Protein AF-A0A3D1KD13-F1 (afdb_monomer_lite)

Radius of gyration: 16.44 Å; chains: 1; bounding box: 52×22×40 Å

pLDDT: mean 95.32, std 5.28, range [65.75, 98.38]

Sequence (94 aa):
MNTFWLILGFTAQALFSARFIVQWIASEKAKESIIPSLFWYLSITGGGLLLIYAIHIKDPVFIIGQAFGFLIYGRNIYFVIKKKRMKIVEQAAP

Structure (mmCIF, N/CA/C/O backbone):
data_AF-A0A3D1KD13-F1
#
_entry.id   AF-A0A3D1KD13-F1
#
loop_
_atom_site.group_PDB
_atom_site.id
_atom_site.type_symbol
_atom_site.label_atom_id
_atom_site.label_alt_id
_atom_site.label_comp_id
_atom_site.label_asym_id
_atom_site.label_entity_id
_atom_site.label_seq_id
_atom_site.pdbx_PDB_ins_code
_atom_site.Cartn_x
_atom_site.Cartn_y
_atom_site.Cartn_z
_atom_site.occupancy
_atom_site.B_iso_or_equiv
_atom_site.auth_seq_id
_atom_site.auth_comp_id
_atom_site.auth_asym_id
_atom_site.auth_atom_id
_atom_site.pdbx_PDB_model_num
ATOM 1 N N . MET A 1 1 ? 16.133 5.285 -19.213 1.00 73.81 1 MET A N 1
ATOM 2 C CA . MET A 1 1 ? 15.007 5.667 -18.336 1.00 73.81 1 MET A CA 1
ATOM 3 C C . MET A 1 1 ? 14.784 7.164 -18.492 1.00 73.81 1 MET A C 1
ATOM 5 O O . MET A 1 1 ? 15.750 7.898 -18.345 1.00 73.81 1 MET A O 1
ATOM 9 N N . ASN A 1 2 ? 13.584 7.620 -18.857 1.00 90.94 2 ASN A N 1
ATOM 10 C CA . ASN A 1 2 ? 13.273 9.060 -18.889 1.00 90.94 2 ASN A CA 1
ATOM 11 C C . ASN A 1 2 ? 12.977 9.541 -17.454 1.00 90.94 2 ASN A C 1
ATOM 13 O O . ASN A 1 2 ? 12.393 8.784 -16.677 1.00 90.94 2 ASN A O 1
ATOM 17 N N . THR A 1 3 ? 13.336 10.782 -17.114 1.00 94.44 3 THR A N 1
ATOM 18 C CA . THR A 1 3 ? 13.045 11.450 -15.833 1.00 94.44 3 THR A CA 1
ATOM 19 C C . THR A 1 3 ? 11.589 11.278 -15.406 1.00 94.44 3 THR A C 1
ATOM 21 O O . THR A 1 3 ? 11.316 11.026 -14.237 1.00 94.44 3 THR A O 1
ATOM 24 N N . PHE A 1 4 ? 10.655 11.312 -16.360 1.00 95.81 4 PHE A N 1
ATOM 25 C CA . PHE A 1 4 ? 9.238 11.049 -16.105 1.00 95.81 4 PHE A CA 1
ATOM 26 C C . PHE A 1 4 ? 8.984 9.699 -15.407 1.00 95.81 4 PHE A C 1
ATOM 28 O O . PHE A 1 4 ? 8.282 9.644 -14.400 1.00 95.81 4 PHE A O 1
ATOM 35 N N . TRP A 1 5 ? 9.584 8.612 -15.902 1.00 95.44 5 TRP A N 1
ATOM 36 C CA . TRP A 1 5 ? 9.393 7.269 -15.344 1.00 95.44 5 TRP A CA 1
ATOM 37 C C . TRP A 1 5 ? 10.051 7.107 -13.978 1.00 95.44 5 TRP A C 1
ATOM 39 O O . TRP A 1 5 ? 9.521 6.397 -13.128 1.00 95.44 5 TRP A O 1
ATOM 49 N N . LEU A 1 6 ? 11.170 7.798 -13.751 1.00 96.00 6 LEU A N 1
ATOM 50 C CA . LEU A 1 6 ? 11.825 7.841 -12.447 1.00 96.00 6 LEU A CA 1
ATOM 51 C C . LEU A 1 6 ? 10.927 8.528 -11.406 1.00 96.00 6 LEU A C 1
ATOM 53 O O . LEU A 1 6 ? 10.709 7.983 -10.326 1.00 96.00 6 LEU A O 1
ATOM 57 N N . ILE A 1 7 ? 10.365 9.692 -11.753 1.00 97.38 7 ILE A N 1
ATOM 58 C CA . ILE A 1 7 ? 9.423 10.422 -10.894 1.00 97.38 7 ILE A CA 1
ATOM 59 C C . ILE A 1 7 ? 8.201 9.550 -10.604 1.00 97.38 7 ILE A C 1
ATOM 61 O O . ILE A 1 7 ? 7.849 9.384 -9.441 1.00 97.38 7 ILE A O 1
ATOM 65 N N . LEU A 1 8 ? 7.607 8.928 -11.630 1.00 97.12 8 LEU A N 1
ATOM 66 C CA . LEU A 1 8 ? 6.471 8.022 -11.458 1.00 97.12 8 LEU A CA 1
ATOM 67 C C . LEU A 1 8 ? 6.808 6.875 -10.501 1.00 97.12 8 LEU A C 1
ATOM 69 O O . LEU A 1 8 ? 6.033 6.617 -9.583 1.00 97.12 8 LEU A O 1
ATOM 73 N N . GLY A 1 9 ? 7.961 6.222 -10.672 1.00 96.88 9 GLY A N 1
ATOM 74 C CA . GLY A 1 9 ? 8.415 5.141 -9.797 1.00 96.88 9 GLY A CA 1
ATOM 75 C C . GLY A 1 9 ? 8.559 5.584 -8.339 1.00 96.88 9 GLY A C 1
ATOM 76 O O . GLY A 1 9 ? 8.024 4.931 -7.444 1.00 96.88 9 GLY A O 1
ATOM 77 N N . PHE A 1 10 ? 9.199 6.730 -8.086 1.00 98.00 10 PHE A N 1
ATOM 78 C CA . PHE A 1 10 ? 9.336 7.273 -6.729 1.00 98.00 10 PHE A CA 1
ATOM 79 C C . PHE A 1 10 ? 7.999 7.712 -6.127 1.00 98.00 10 PHE A C 1
ATOM 81 O O . PHE A 1 10 ? 7.745 7.436 -4.956 1.00 98.00 10 PHE A O 1
ATOM 88 N N . THR A 1 11 ? 7.117 8.344 -6.903 1.00 98.12 11 THR A N 1
ATOM 89 C CA . THR A 1 11 ? 5.769 8.709 -6.446 1.00 98.12 11 THR A CA 1
ATOM 90 C C . THR A 1 11 ? 4.948 7.466 -6.110 1.00 98.12 11 THR A C 1
ATOM 92 O O . THR A 1 11 ? 4.317 7.411 -5.054 1.00 98.12 11 THR A O 1
ATOM 95 N N . ALA A 1 12 ? 4.992 6.442 -6.963 1.00 97.69 12 ALA A N 1
ATOM 96 C CA . ALA A 1 12 ? 4.322 5.168 -6.742 1.00 97.69 12 ALA A CA 1
ATOM 97 C C . ALA A 1 12 ? 4.836 4.483 -5.468 1.00 97.69 12 ALA A C 1
ATOM 99 O O . ALA A 1 12 ? 4.044 4.071 -4.619 1.00 97.69 12 ALA A O 1
ATOM 100 N N . GLN A 1 13 ? 6.159 4.444 -5.290 1.00 98.12 13 GLN A N 1
ATOM 101 C CA . GLN A 1 13 ? 6.803 3.885 -4.106 1.00 98.12 13 GLN A CA 1
ATOM 102 C C . GLN A 1 13 ? 6.453 4.666 -2.835 1.00 98.12 13 GLN A C 1
ATOM 104 O O . GLN A 1 13 ? 6.177 4.052 -1.803 1.00 98.12 13 GL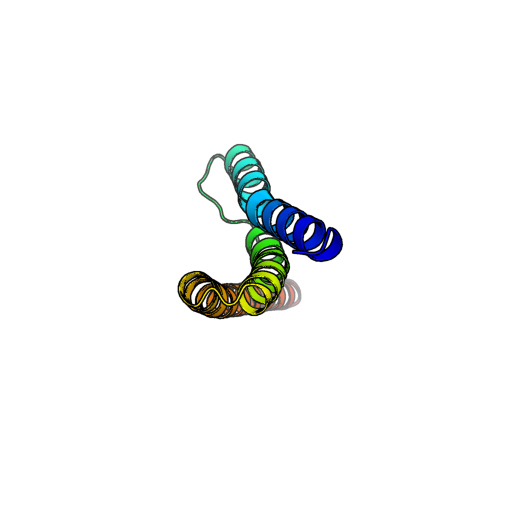N A O 1
ATOM 109 N N . ALA A 1 14 ? 6.423 6.000 -2.892 1.00 98.31 14 ALA A N 1
ATOM 110 C CA . ALA A 1 14 ? 6.059 6.845 -1.759 1.00 98.31 14 ALA A CA 1
ATOM 111 C C . ALA A 1 14 ? 4.603 6.607 -1.334 1.00 98.31 14 ALA A C 1
ATOM 113 O O . ALA A 1 14 ? 4.343 6.359 -0.156 1.00 98.31 14 ALA A O 1
ATOM 114 N N . LEU A 1 15 ? 3.666 6.585 -2.289 1.00 97.81 15 LEU A N 1
ATOM 115 C CA . LEU A 1 15 ? 2.258 6.259 -2.032 1.00 97.81 15 LEU A CA 1
ATOM 116 C C . LEU A 1 15 ? 2.098 4.848 -1.455 1.00 97.81 15 LEU A C 1
ATOM 118 O O . LEU A 1 15 ? 1.398 4.655 -0.460 1.00 97.81 15 LEU A O 1
ATOM 122 N N . PHE A 1 16 ? 2.783 3.865 -2.042 1.00 97.94 16 PHE A N 1
ATOM 123 C CA . PHE A 1 16 ? 2.730 2.484 -1.575 1.00 97.94 16 PHE A CA 1
ATOM 124 C C . PHE A 1 16 ? 3.369 2.302 -0.196 1.00 97.94 16 PHE A C 1
ATOM 126 O O . PHE A 1 16 ? 2.922 1.451 0.562 1.00 97.94 16 PHE A O 1
ATOM 133 N N . SER A 1 17 ? 4.379 3.095 0.163 1.00 97.88 17 SER A N 1
ATOM 134 C CA . SER A 1 17 ? 5.030 3.030 1.480 1.00 97.88 17 SER A CA 1
ATOM 135 C C . SER A 1 17 ? 4.244 3.789 2.550 1.00 97.88 17 SER A C 1
ATOM 137 O O . SER A 1 17 ? 4.181 3.346 3.697 1.00 97.88 17 SER A O 1
ATOM 139 N N . ALA A 1 18 ? 3.555 4.874 2.176 1.00 98.06 18 ALA A N 1
ATOM 140 C CA . ALA A 1 18 ? 2.710 5.656 3.077 1.00 98.06 18 ALA A CA 1
ATOM 141 C C . ALA A 1 18 ? 1.630 4.808 3.773 1.00 98.06 18 ALA A C 1
ATOM 143 O O . ALA A 1 18 ? 1.213 5.138 4.884 1.00 98.06 18 ALA A O 1
ATOM 144 N N . ARG A 1 19 ? 1.216 3.677 3.180 1.00 97.00 19 ARG A N 1
ATOM 145 C CA . ARG A 1 19 ? 0.274 2.736 3.811 1.00 97.00 19 ARG A CA 1
ATOM 146 C C . ARG A 1 19 ? 0.764 2.238 5.172 1.00 97.00 19 ARG A C 1
ATOM 148 O O . ARG A 1 19 ? -0.045 2.115 6.085 1.00 97.00 19 ARG A O 1
ATOM 155 N N . PHE A 1 20 ? 2.067 1.997 5.328 1.00 97.88 20 PHE A N 1
ATOM 156 C CA . PHE A 1 20 ? 2.638 1.541 6.594 1.00 97.88 20 PHE A CA 1
ATOM 157 C C . PHE A 1 20 ? 2.652 2.656 7.632 1.00 97.88 20 PHE A C 1
ATOM 159 O O . PHE A 1 20 ? 2.312 2.408 8.780 1.00 97.88 20 PHE A O 1
ATOM 166 N N . ILE A 1 21 ? 2.933 3.895 7.221 1.00 98.00 21 ILE A N 1
ATOM 167 C CA . ILE A 1 21 ? 2.841 5.066 8.104 1.00 98.00 21 ILE A CA 1
ATOM 168 C C . ILE A 1 21 ? 1.402 5.227 8.609 1.00 98.00 21 ILE A C 1
ATOM 170 O O . ILE A 1 21 ? 1.167 5.371 9.805 1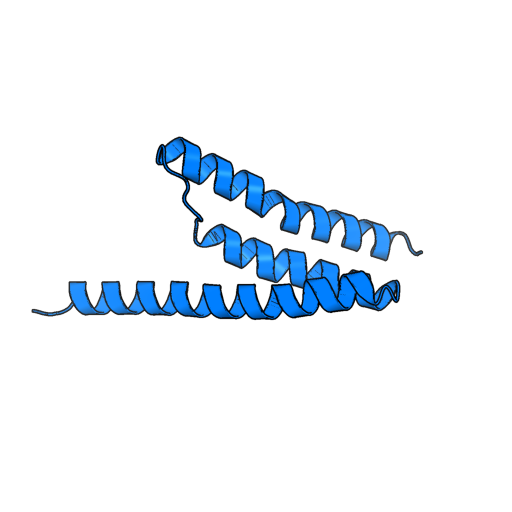.00 98.00 21 ILE A O 1
ATOM 174 N N . VAL A 1 22 ? 0.421 5.140 7.708 1.00 97.69 22 VAL A N 1
ATOM 175 C CA . VAL A 1 22 ? -1.003 5.221 8.063 1.00 97.69 22 VAL A CA 1
ATOM 176 C C . VAL A 1 22 ? -1.416 4.090 9.005 1.00 97.69 22 VAL A C 1
ATOM 178 O O . VAL A 1 22 ? -2.126 4.339 9.980 1.00 97.69 22 VAL A O 1
ATOM 181 N N . GLN A 1 23 ? -0.984 2.857 8.736 1.00 98.12 23 GLN A N 1
ATOM 182 C CA . GLN A 1 23 ? -1.275 1.714 9.601 1.00 98.12 23 GLN A CA 1
ATOM 183 C C . GLN A 1 23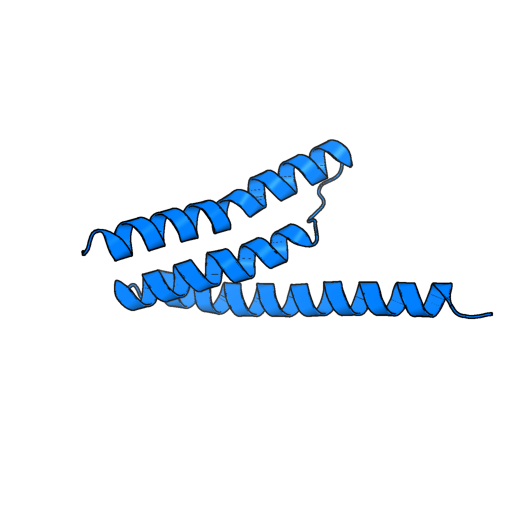 ? -0.628 1.861 10.975 1.00 98.12 23 GLN A C 1
ATOM 185 O O . GLN A 1 23 ? -1.298 1.607 11.975 1.00 98.12 23 GLN A O 1
ATOM 190 N N . TRP A 1 24 ? 0.624 2.309 11.026 1.00 98.19 24 TRP A N 1
ATOM 191 C CA . TRP A 1 24 ? 1.344 2.531 12.269 1.00 98.19 24 TRP A CA 1
ATOM 192 C C . TRP A 1 24 ? 0.639 3.580 13.126 1.00 98.19 24 TRP A C 1
ATOM 194 O O . TRP A 1 24 ? 0.237 3.273 14.243 1.00 98.19 24 TRP A O 1
ATOM 204 N N . ILE A 1 25 ? 0.348 4.763 12.572 1.00 98.00 25 ILE A N 1
ATOM 205 C CA . ILE A 1 25 ? -0.377 5.825 13.289 1.00 98.00 25 ILE A CA 1
ATOM 206 C C . ILE A 1 25 ? -1.744 5.334 13.783 1.00 98.00 25 ILE A C 1
ATOM 208 O O . ILE A 1 25 ? -2.152 5.656 14.899 1.00 98.00 25 ILE A O 1
ATOM 212 N N . ALA A 1 26 ? -2.475 4.571 12.966 1.00 97.56 26 ALA A N 1
ATOM 213 C CA . ALA A 1 26 ? -3.767 4.020 13.368 1.00 97.56 26 ALA A CA 1
ATOM 214 C C . ALA A 1 26 ? -3.631 2.999 14.510 1.00 97.56 26 ALA A C 1
ATOM 216 O O . ALA A 1 26 ? -4.435 3.020 15.438 1.00 97.56 26 ALA A O 1
ATOM 217 N N . SER A 1 27 ? -2.607 2.147 14.456 1.00 97.56 27 SER A N 1
ATOM 218 C CA . SER A 1 27 ? -2.357 1.109 15.461 1.00 97.56 27 SER A CA 1
ATOM 219 C C . SER A 1 27 ? -1.897 1.692 16.791 1.00 97.56 27 SER A C 1
ATOM 221 O O . SER A 1 27 ? -2.417 1.300 17.828 1.00 97.56 27 SER A O 1
ATOM 223 N N . GLU A 1 28 ? -1.020 2.698 16.771 1.00 97.81 28 GLU A N 1
ATOM 224 C CA . GLU A 1 28 ? -0.596 3.428 17.976 1.00 97.81 28 GLU A CA 1
ATOM 225 C C . GLU A 1 28 ? -1.784 4.096 18.674 1.00 97.81 28 GLU A C 1
ATOM 227 O O . GLU A 1 28 ? -1.969 3.972 19.884 1.00 97.81 28 GLU A O 1
ATOM 232 N N . LYS A 1 29 ? -2.654 4.757 17.899 1.00 96.94 29 LYS A N 1
ATOM 233 C CA . LYS A 1 29 ? -3.864 5.395 18.437 1.00 96.94 29 LYS A CA 1
ATOM 234 C C . LYS A 1 29 ? -4.844 4.388 19.039 1.00 96.94 29 LYS A C 1
ATOM 236 O O . LYS A 1 29 ? -5.532 4.727 19.997 1.00 96.94 29 LYS A O 1
ATOM 241 N N . ALA A 1 30 ? -4.920 3.184 18.475 1.00 96.81 30 ALA A N 1
ATOM 242 C CA . ALA A 1 30 ? -5.795 2.116 18.951 1.00 96.81 30 ALA A CA 1
ATOM 243 C C . ALA A 1 30 ? -5.162 1.248 20.052 1.00 96.81 30 ALA A C 1
ATOM 245 O O . ALA A 1 30 ? -5.888 0.514 20.712 1.00 96.81 30 ALA A O 1
ATOM 246 N N . LYS A 1 31 ? -3.837 1.325 20.254 1.00 96.69 31 LYS A N 1
ATOM 247 C CA . LYS A 1 31 ? -3.042 0.398 21.084 1.00 96.69 31 LYS A CA 1
ATOM 248 C C . LYS A 1 31 ? -3.220 -1.077 20.696 1.00 96.69 31 LYS A C 1
ATOM 250 O O . LYS A 1 31 ? -3.068 -1.970 21.523 1.00 96.69 31 LYS A O 1
ATOM 255 N N . GLU A 1 32 ? -3.519 -1.328 19.425 1.00 96.19 32 GLU A N 1
ATOM 256 C CA . GLU A 1 32 ? -3.798 -2.651 18.867 1.00 96.19 32 GLU A CA 1
ATOM 257 C C . GLU A 1 32 ? -3.244 -2.747 17.441 1.00 96.19 32 GLU A C 1
ATOM 259 O O . GLU A 1 32 ? -3.160 -1.745 16.728 1.00 96.19 32 GLU A O 1
ATOM 264 N N . SER A 1 33 ? -2.896 -3.956 16.987 1.00 94.81 33 SER A N 1
ATOM 265 C CA . SER A 1 33 ? -2.461 -4.186 15.603 1.00 94.81 33 SER A CA 1
ATOM 266 C C . SER A 1 33 ? -3.665 -4.152 14.659 1.00 94.81 33 SER A C 1
ATOM 268 O O . SER A 1 33 ? -4.312 -5.170 14.406 1.00 94.81 33 SER A O 1
ATOM 270 N N . ILE A 1 34 ? -3.994 -2.958 14.156 1.00 96.12 34 ILE A N 1
ATOM 271 C CA . ILE A 1 34 ? -5.149 -2.742 13.280 1.00 96.12 34 ILE A CA 1
ATOM 272 C C . ILE A 1 34 ? -4.727 -2.310 11.879 1.00 96.12 34 ILE A C 1
ATOM 274 O O . ILE A 1 34 ? -3.799 -1.528 11.690 1.00 96.12 34 ILE A O 1
ATOM 278 N N . ILE A 1 35 ? -5.463 -2.775 10.868 1.00 96.75 35 ILE A N 1
ATOM 279 C CA . ILE A 1 35 ? -5.280 -2.343 9.479 1.00 96.75 35 ILE A CA 1
ATOM 280 C C . ILE A 1 35 ? -6.417 -1.377 9.120 1.00 96.75 35 ILE A C 1
ATOM 282 O O . ILE A 1 35 ? -7.557 -1.819 8.932 1.00 96.75 35 ILE A O 1
ATOM 286 N N . PRO A 1 36 ? -6.152 -0.062 9.012 1.00 96.19 36 PRO A N 1
ATOM 287 C CA . PRO A 1 36 ? -7.184 0.904 8.659 1.00 96.19 36 PRO A CA 1
ATOM 288 C C . PRO A 1 36 ? -7.642 0.704 7.211 1.00 96.19 36 PRO A C 1
ATOM 290 O O . PRO A 1 36 ? -6.875 0.284 6.349 1.00 96.19 36 PRO A O 1
ATOM 293 N N . SER A 1 37 ? -8.883 1.078 6.897 1.00 95.69 37 SER A N 1
ATOM 294 C CA . SER A 1 37 ? -9.416 1.003 5.526 1.00 95.69 37 SER A CA 1
ATOM 295 C C . SER A 1 37 ? -8.552 1.764 4.510 1.00 95.69 37 SER A C 1
ATOM 297 O O . SER A 1 37 ? -8.358 1.287 3.393 1.00 95.69 37 SER A O 1
ATOM 299 N N . LEU A 1 38 ? -7.973 2.898 4.926 1.00 96.12 38 LEU A N 1
ATOM 300 C CA . LEU A 1 38 ? -7.051 3.714 4.129 1.00 96.12 38 LEU A CA 1
ATOM 301 C C . LEU A 1 38 ? -5.799 2.950 3.665 1.00 96.12 38 LEU A C 1
ATOM 303 O O . LEU A 1 38 ? -5.282 3.241 2.590 1.00 96.12 38 LEU A O 1
ATOM 307 N N . PHE A 1 39 ? -5.365 1.926 4.406 1.00 97.75 39 PHE A N 1
ATOM 308 C CA . PHE A 1 39 ? -4.265 1.051 3.999 1.00 97.75 39 PHE A CA 1
ATOM 309 C C . PHE A 1 39 ? -4.540 0.385 2.649 1.00 97.75 39 PHE A C 1
ATOM 311 O O . PHE A 1 39 ? -3.671 0.354 1.777 1.00 97.75 39 PHE A O 1
ATOM 318 N N . TRP A 1 40 ? -5.759 -0.122 2.452 1.00 97.75 40 TRP A N 1
ATOM 319 C CA . TRP A 1 40 ? -6.134 -0.822 1.226 1.00 97.75 40 TRP A CA 1
ATOM 320 C C . TRP A 1 40 ? -6.255 0.137 0.042 1.00 97.75 40 TRP A C 1
ATOM 322 O O . TRP A 1 40 ? -5.805 -0.194 -1.052 1.00 97.75 40 TRP A O 1
ATOM 332 N N . TYR A 1 41 ? -6.772 1.348 0.272 1.00 97.06 41 TYR A N 1
ATOM 333 C CA . TYR A 1 41 ? -6.840 2.384 -0.761 1.00 97.06 41 TYR A CA 1
ATOM 334 C C . TYR A 1 41 ? -5.450 2.869 -1.198 1.00 97.06 41 TYR A C 1
ATOM 336 O O . TYR A 1 41 ? -5.218 3.028 -2.390 1.00 97.06 41 TYR A O 1
ATOM 344 N N . LEU A 1 42 ? -4.499 3.044 -0.274 1.00 97.69 42 LEU A N 1
ATOM 345 C CA . LEU A 1 42 ? -3.106 3.354 -0.630 1.00 97.69 42 LEU A CA 1
ATOM 346 C C . LEU A 1 42 ? -2.414 2.185 -1.344 1.00 97.69 42 LEU A C 1
ATOM 348 O O . LEU A 1 42 ? -1.601 2.394 -2.240 1.00 97.69 42 LEU A O 1
ATOM 352 N N . SER A 1 43 ? -2.757 0.948 -0.974 1.00 97.81 43 SER A N 1
ATOM 353 C CA . SER A 1 43 ? -2.193 -0.253 -1.598 1.00 97.81 43 SER A CA 1
ATOM 354 C C . SER A 1 43 ? -2.644 -0.405 -3.050 1.00 97.81 43 SER A C 1
ATOM 356 O O . SER A 1 43 ? -1.808 -0.674 -3.907 1.00 97.81 43 SER A O 1
ATOM 358 N N . ILE A 1 44 ? -3.933 -0.200 -3.353 1.00 97.62 44 ILE A N 1
ATOM 359 C CA . ILE A 1 44 ? -4.434 -0.305 -4.733 1.00 97.62 44 ILE A CA 1
ATOM 360 C C . ILE A 1 44 ? -3.883 0.824 -5.614 1.00 97.62 44 ILE A C 1
ATOM 362 O O . ILE A 1 44 ? -3.488 0.570 -6.748 1.00 97.62 44 ILE A O 1
ATOM 366 N N . THR A 1 45 ? -3.789 2.056 -5.101 1.00 97.81 45 THR A N 1
ATOM 367 C CA . THR A 1 45 ? -3.297 3.197 -5.889 1.00 97.81 45 THR A CA 1
ATOM 368 C C . THR A 1 45 ? -1.785 3.132 -6.092 1.00 97.81 45 THR A C 1
ATOM 370 O O . THR A 1 45 ? -1.323 3.143 -7.231 1.00 97.81 45 THR A O 1
ATOM 373 N N . GLY A 1 46 ? -1.008 2.990 -5.015 1.00 97.75 46 GLY A N 1
ATOM 374 C CA . GLY A 1 46 ? 0.448 2.866 -5.088 1.00 97.75 46 GLY A CA 1
ATOM 375 C C . GLY A 1 46 ? 0.891 1.590 -5.807 1.00 97.75 46 GLY A C 1
ATOM 376 O O . GLY A 1 46 ? 1.760 1.644 -6.671 1.00 97.75 46 GLY A O 1
ATOM 377 N N . GLY A 1 47 ? 0.250 0.454 -5.515 1.00 97.56 47 GLY A N 1
ATOM 378 C CA . GLY A 1 47 ? 0.529 -0.829 -6.166 1.00 97.56 47 GLY A CA 1
ATOM 379 C C . GLY A 1 47 ? 0.167 -0.829 -7.652 1.00 97.56 47 GLY A C 1
ATOM 380 O O . GLY A 1 47 ? 0.924 -1.361 -8.455 1.00 97.56 47 GLY A O 1
ATOM 381 N N . GLY A 1 48 ? -0.929 -0.169 -8.043 1.00 98.06 48 GLY A N 1
ATOM 382 C CA . GLY A 1 48 ? -1.292 0.019 -9.450 1.00 98.06 48 GLY A CA 1
ATOM 383 C C . GLY A 1 48 ? -0.264 0.843 -10.223 1.00 98.06 48 GLY A C 1
ATOM 384 O O . GLY A 1 48 ? 0.146 0.454 -11.314 1.00 98.06 48 GLY A O 1
ATOM 385 N N . LEU A 1 49 ? 0.215 1.945 -9.639 1.00 98.00 49 LEU A N 1
ATOM 386 C CA . LEU A 1 49 ? 1.280 2.750 -10.244 1.00 98.00 49 LEU A CA 1
ATOM 387 C C . LEU A 1 49 ? 2.608 1.983 -10.316 1.00 98.00 49 LEU A C 1
ATOM 389 O O . LEU A 1 49 ? 3.292 2.046 -11.337 1.0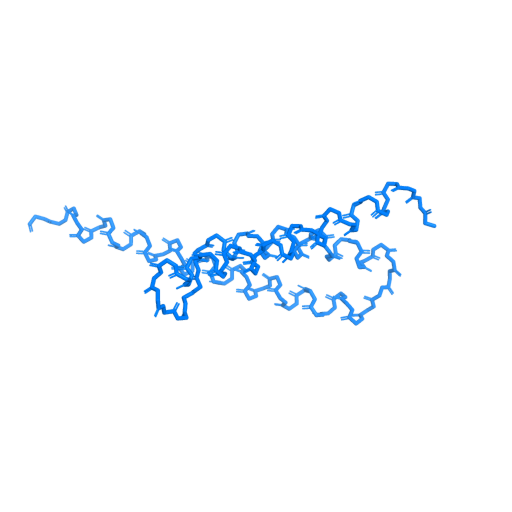0 98.00 49 LEU A O 1
ATOM 393 N N . LEU A 1 50 ? 2.955 1.220 -9.273 1.00 98.19 50 LEU A N 1
ATOM 394 C CA . LEU A 1 50 ? 4.138 0.358 -9.277 1.00 98.19 50 LEU A CA 1
ATOM 395 C C . LEU A 1 50 ? 4.022 -0.761 -10.310 1.00 98.19 50 LEU A C 1
ATOM 397 O O . LEU A 1 50 ? 5.020 -1.086 -10.937 1.00 98.19 50 LEU A O 1
ATOM 401 N N . LEU A 1 51 ? 2.829 -1.313 -10.536 1.00 98.00 51 LEU A N 1
ATOM 402 C CA . LEU A 1 51 ? 2.587 -2.299 -11.587 1.00 98.00 51 LEU A CA 1
ATOM 403 C C . LEU A 1 51 ? 2.788 -1.687 -12.981 1.00 98.00 51 LEU A C 1
ATOM 405 O O . LEU A 1 51 ? 3.463 -2.287 -13.812 1.00 98.00 51 LEU A O 1
ATOM 409 N N . ILE A 1 52 ? 2.279 -0.473 -13.226 1.00 97.88 52 ILE A N 1
ATOM 410 C CA . ILE A 1 52 ? 2.522 0.265 -14.480 1.00 97.88 52 ILE A CA 1
ATOM 411 C C . ILE A 1 52 ? 4.027 0.498 -14.681 1.00 97.88 52 ILE A C 1
ATOM 413 O O . ILE A 1 52 ? 4.556 0.253 -15.767 1.00 97.88 52 ILE A O 1
ATOM 417 N N . TYR A 1 53 ? 4.731 0.920 -13.627 1.00 97.56 53 TYR A N 1
ATOM 418 C CA . TYR A 1 53 ? 6.184 1.083 -13.644 1.00 97.56 53 TYR A CA 1
ATOM 419 C C . TYR A 1 53 ? 6.913 -0.244 -13.923 1.00 97.56 53 TYR A C 1
ATOM 421 O O . TYR A 1 53 ? 7.798 -0.289 -14.775 1.00 97.56 53 TYR A O 1
ATOM 429 N N . ALA A 1 54 ? 6.507 -1.337 -13.270 1.00 97.25 54 ALA A N 1
ATOM 430 C CA . ALA A 1 54 ? 7.073 -2.678 -13.434 1.00 97.25 54 ALA A CA 1
ATOM 431 C C . ALA A 1 54 ? 6.957 -3.181 -14.879 1.00 97.25 54 ALA A C 1
ATOM 433 O O . ALA A 1 54 ? 7.921 -3.701 -15.443 1.00 97.25 54 ALA A O 1
ATOM 434 N N . ILE A 1 55 ? 5.787 -2.974 -15.495 1.00 97.56 55 ILE A N 1
ATOM 435 C CA . ILE A 1 55 ? 5.531 -3.297 -16.903 1.00 97.56 55 ILE A CA 1
ATOM 436 C C . ILE A 1 55 ? 6.443 -2.471 -17.813 1.00 97.56 55 ILE A C 1
ATOM 438 O O . ILE A 1 55 ? 7.026 -3.019 -18.748 1.00 97.56 55 ILE A O 1
ATOM 442 N N . HIS A 1 56 ? 6.619 -1.176 -17.525 1.00 96.44 56 HIS A N 1
ATOM 443 C CA . HIS A 1 56 ? 7.500 -0.308 -18.308 1.00 96.44 56 HIS A CA 1
ATOM 444 C C . HIS A 1 56 ? 8.958 -0.790 -18.295 1.00 96.44 56 HIS A C 1
ATOM 446 O O . HIS A 1 56 ? 9.594 -0.851 -19.349 1.00 96.44 56 HIS A O 1
ATOM 452 N N . ILE A 1 57 ? 9.475 -1.171 -17.123 1.00 96.19 57 ILE A N 1
ATOM 453 C CA . ILE A 1 57 ? 10.854 -1.662 -16.979 1.00 96.19 57 ILE A CA 1
ATOM 454 C C . ILE A 1 57 ? 11.012 -3.151 -17.322 1.00 96.19 57 ILE A C 1
ATOM 456 O O . ILE A 1 57 ? 12.131 -3.657 -17.313 1.00 96.19 57 ILE A O 1
ATOM 460 N N . LYS A 1 58 ? 9.909 -3.832 -17.664 1.00 97.38 58 LYS A N 1
ATOM 461 C CA . LYS A 1 58 ? 9.843 -5.257 -18.017 1.00 97.38 58 LYS A CA 1
ATOM 462 C C . LYS A 1 58 ? 10.396 -6.179 -16.924 1.00 97.38 58 LYS A C 1
ATOM 464 O O . LYS A 1 58 ? 11.085 -7.145 -17.235 1.00 97.38 58 LYS A O 1
ATOM 469 N N . ASP A 1 59 ? 10.082 -5.894 -15.660 1.00 97.50 59 ASP A N 1
ATOM 470 C CA . ASP A 1 59 ? 10.461 -6.744 -14.523 1.00 97.50 59 ASP A CA 1
ATOM 471 C C . ASP A 1 59 ? 9.355 -7.781 -14.232 1.00 97.50 59 ASP A C 1
ATOM 473 O O . ASP A 1 59 ? 8.356 -7.447 -13.587 1.00 97.50 59 ASP A O 1
ATOM 477 N N . PRO A 1 60 ? 9.488 -9.043 -14.685 1.00 96.44 60 PRO A N 1
ATOM 478 C CA . PRO A 1 60 ? 8.437 -10.045 -14.522 1.00 96.44 60 PRO A CA 1
ATOM 479 C C . PRO A 1 60 ? 8.181 -10.419 -13.058 1.00 96.44 60 PRO A C 1
ATOM 481 O O . PRO A 1 60 ? 7.043 -10.723 -12.701 1.00 96.44 60 PRO A O 1
ATOM 484 N N . VAL A 1 61 ? 9.205 -10.378 -12.198 1.00 98.19 61 VAL A N 1
ATOM 485 C CA . VAL A 1 61 ? 9.072 -10.744 -10.781 1.00 98.19 61 VAL A CA 1
ATOM 486 C C . VAL A 1 61 ? 8.214 -9.702 -10.078 1.00 98.19 61 VAL A C 1
ATOM 488 O O . VAL A 1 61 ? 7.260 -10.039 -9.370 1.00 98.19 61 VAL A O 1
ATOM 491 N N . PHE A 1 62 ? 8.504 -8.426 -10.330 1.00 97.06 62 PHE A N 1
ATOM 492 C CA . PHE A 1 62 ? 7.748 -7.339 -9.732 1.00 97.06 62 PHE A CA 1
ATOM 493 C C . PHE A 1 62 ? 6.328 -7.235 -10.301 1.00 97.06 62 PHE A C 1
ATOM 495 O O . PHE A 1 62 ? 5.386 -7.004 -9.541 1.00 97.06 62 PHE A O 1
ATOM 502 N N . ILE A 1 63 ? 6.143 -7.496 -11.602 1.00 98.38 63 ILE A N 1
ATOM 503 C CA . ILE A 1 63 ? 4.819 -7.551 -12.240 1.00 98.38 63 ILE A CA 1
ATOM 504 C C . ILE A 1 63 ? 3.940 -8.618 -11.585 1.00 98.38 63 ILE A C 1
ATOM 506 O O . ILE A 1 63 ? 2.820 -8.309 -11.186 1.00 98.38 63 ILE A O 1
ATOM 510 N N . ILE A 1 64 ? 4.428 -9.856 -11.448 1.00 98.31 64 ILE A N 1
ATOM 511 C CA . ILE A 1 64 ? 3.639 -10.957 -10.871 1.00 98.31 64 ILE A CA 1
ATOM 512 C C . ILE A 1 64 ? 3.274 -10.647 -9.415 1.00 98.31 64 ILE A C 1
ATOM 514 O O . ILE A 1 64 ? 2.110 -10.780 -9.028 1.00 98.31 64 ILE A O 1
ATOM 518 N N . GLY A 1 65 ? 4.243 -10.176 -8.622 1.00 97.44 65 GLY A N 1
ATOM 519 C CA . GLY A 1 65 ? 4.013 -9.804 -7.226 1.00 97.44 65 GLY A CA 1
ATOM 520 C C . GLY A 1 65 ? 2.969 -8.694 -7.073 1.00 97.44 65 GLY A C 1
ATOM 521 O O . GLY A 1 65 ? 2.033 -8.828 -6.280 1.00 97.44 65 GLY A O 1
ATOM 522 N N . GLN A 1 66 ? 3.082 -7.622 -7.863 1.00 97.19 66 GLN A N 1
ATOM 523 C CA . GLN A 1 66 ? 2.146 -6.500 -7.794 1.00 97.19 66 GLN A CA 1
ATOM 524 C C . GLN A 1 66 ? 0.777 -6.826 -8.384 1.00 97.19 66 GLN A C 1
ATOM 526 O O . GLN A 1 66 ? -0.226 -6.395 -7.825 1.00 97.19 66 GLN A O 1
ATOM 531 N N . ALA A 1 67 ? 0.697 -7.618 -9.456 1.00 97.44 67 ALA A N 1
ATOM 532 C CA . ALA A 1 67 ? -0.576 -8.068 -10.013 1.00 97.44 67 ALA A CA 1
ATOM 533 C C . ALA A 1 67 ? -1.357 -8.911 -8.995 1.00 97.44 67 ALA A C 1
ATOM 535 O O . ALA A 1 67 ? -2.544 -8.667 -8.768 1.00 97.44 67 ALA A O 1
ATOM 536 N N . PHE A 1 68 ? -0.684 -9.845 -8.314 1.00 97.94 68 PHE A N 1
ATOM 537 C CA . PHE A 1 68 ? -1.299 -10.612 -7.234 1.00 97.94 68 PHE A CA 1
ATOM 538 C C . PHE A 1 68 ? -1.732 -9.705 -6.073 1.00 97.94 68 PHE A C 1
ATOM 540 O O . PHE A 1 68 ? -2.874 -9.784 -5.617 1.00 97.94 68 PHE A O 1
ATOM 547 N N . GLY A 1 69 ? -0.858 -8.790 -5.640 1.00 96.69 69 GLY A N 1
ATOM 548 C CA . GLY A 1 69 ? -1.182 -7.784 -4.627 1.00 96.69 69 GLY A CA 1
ATOM 549 C C . GLY A 1 69 ? -2.432 -6.978 -4.985 1.00 96.69 69 GLY A C 1
ATOM 550 O O . GLY A 1 69 ? -3.344 -6.865 -4.168 1.00 96.69 69 GLY A O 1
ATOM 551 N N . PHE A 1 70 ? -2.528 -6.502 -6.227 1.00 95.62 70 PHE A N 1
ATOM 552 C CA . PHE A 1 70 ? -3.645 -5.703 -6.731 1.00 95.62 70 PHE A CA 1
ATOM 553 C C . PHE A 1 70 ? -4.994 -6.423 -6.586 1.00 95.62 70 PHE A C 1
ATOM 555 O O . PHE A 1 70 ? -5.971 -5.820 -6.133 1.00 95.62 70 PHE A O 1
ATOM 562 N N . LEU A 1 71 ? -5.040 -7.730 -6.873 1.00 97.31 71 LEU A N 1
ATOM 563 C CA . LEU A 1 71 ? -6.234 -8.558 -6.664 1.00 97.31 71 LEU A CA 1
ATOM 564 C C . LEU A 1 71 ? -6.632 -8.623 -5.183 1.00 97.31 71 LEU A C 1
ATOM 566 O O . LEU A 1 71 ? -7.803 -8.431 -4.840 1.00 97.31 71 LEU A O 1
ATOM 570 N N . ILE A 1 72 ? -5.664 -8.844 -4.290 1.00 97.69 72 ILE A N 1
ATOM 571 C CA . ILE A 1 72 ? -5.907 -8.903 -2.841 1.00 97.69 72 ILE A CA 1
ATOM 572 C C . ILE A 1 72 ? -6.394 -7.552 -2.305 1.00 97.69 72 ILE A C 1
ATOM 574 O O . ILE A 1 72 ? -7.340 -7.503 -1.512 1.00 97.69 72 ILE A O 1
ATOM 578 N N . TYR A 1 73 ? -5.796 -6.446 -2.754 1.00 97.06 73 TYR A N 1
ATOM 579 C CA . TYR A 1 73 ? -6.192 -5.099 -2.340 1.00 97.06 73 TYR A CA 1
ATOM 580 C C . TYR A 1 73 ? -7.623 -4.792 -2.788 1.00 97.06 73 TYR A C 1
ATOM 582 O O . TYR A 1 73 ? -8.431 -4.347 -1.972 1.00 97.06 73 TYR A O 1
ATOM 590 N N . GLY A 1 74 ? -7.972 -5.111 -4.040 1.00 97.12 74 GLY A N 1
ATOM 591 C CA . GLY A 1 74 ? -9.327 -4.947 -4.568 1.00 97.12 74 GLY A CA 1
ATOM 592 C C . GLY A 1 74 ? -10.357 -5.765 -3.786 1.00 97.12 74 GLY A C 1
ATOM 593 O O . GLY A 1 74 ? -11.383 -5.235 -3.351 1.00 97.12 74 GLY A O 1
ATOM 594 N N . ARG A 1 75 ? -10.045 -7.036 -3.506 1.00 97.50 75 ARG A N 1
ATOM 595 C CA . ARG A 1 75 ? -10.878 -7.915 -2.672 1.00 97.50 75 ARG A CA 1
ATOM 596 C C . ARG A 1 75 ? -11.097 -7.333 -1.276 1.00 97.50 75 ARG A C 1
ATOM 598 O O . ARG A 1 75 ? -12.219 -7.353 -0.773 1.00 97.50 75 ARG A O 1
ATOM 605 N N . ASN A 1 76 ? -10.062 -6.794 -0.637 1.00 97.06 76 ASN A N 1
ATOM 606 C CA . ASN A 1 76 ? -10.200 -6.215 0.700 1.00 97.06 76 ASN A CA 1
ATOM 607 C C . ASN A 1 76 ? -10.985 -4.898 0.696 1.00 97.06 76 ASN A C 1
ATOM 609 O O . ASN A 1 76 ? -11.819 -4.702 1.579 1.00 97.06 76 ASN A O 1
ATOM 613 N N . ILE A 1 77 ? -10.818 -4.046 -0.321 1.00 96.88 77 ILE A N 1
ATOM 614 C CA . ILE A 1 77 ? -11.655 -2.849 -0.503 1.00 96.88 77 ILE A CA 1
ATOM 615 C C . ILE A 1 77 ? -13.131 -3.237 -0.646 1.00 96.88 77 ILE A C 1
ATOM 617 O O . ILE A 1 77 ? -13.985 -2.639 0.012 1.00 96.88 77 ILE A O 1
ATOM 621 N N . TYR A 1 78 ? -13.441 -4.275 -1.428 1.00 96.69 78 TYR A N 1
ATOM 622 C CA . TYR A 1 78 ? -14.809 -4.783 -1.551 1.00 96.69 78 TYR A CA 1
ATOM 623 C C . TYR A 1 78 ? -15.416 -5.136 -0.180 1.00 96.69 78 TYR A C 1
ATOM 625 O O . TYR A 1 78 ? -16.525 -4.698 0.137 1.00 96.69 78 TYR A O 1
ATOM 633 N N . PHE A 1 79 ? -14.679 -5.852 0.678 1.00 95.75 79 PHE A N 1
ATOM 634 C CA . PHE A 1 79 ? -15.155 -6.183 2.026 1.00 95.75 79 PHE A CA 1
ATOM 635 C C . PHE A 1 79 ? -15.306 -4.959 2.933 1.00 95.75 79 PHE A C 1
ATOM 637 O O . PHE A 1 79 ? -16.273 -4.887 3.695 1.00 95.75 79 PHE A O 1
ATOM 644 N N . VAL A 1 80 ? -14.406 -3.978 2.833 1.00 94.25 80 VAL A N 1
ATOM 645 C CA . VAL A 1 80 ? -14.507 -2.702 3.561 1.00 94.25 80 VAL A CA 1
ATOM 646 C C . VAL A 1 80 ? -15.802 -1.972 3.194 1.00 94.25 80 VAL A C 1
ATOM 648 O O . VAL A 1 80 ? -16.550 -1.555 4.082 1.00 94.25 80 VAL A O 1
ATOM 651 N N . ILE A 1 81 ? -16.103 -1.857 1.898 1.00 93.06 81 ILE A N 1
ATOM 652 C CA . ILE A 1 81 ? -17.318 -1.198 1.402 1.00 93.06 81 ILE A CA 1
ATOM 653 C C . ILE A 1 81 ? -18.561 -1.978 1.836 1.00 93.06 81 ILE A C 1
ATOM 655 O O . ILE A 1 81 ? -19.500 -1.388 2.374 1.00 93.06 81 ILE A O 1
ATOM 659 N N . LYS A 1 82 ? -18.561 -3.308 1.671 1.00 93.38 82 LYS A N 1
ATOM 660 C CA . LYS A 1 82 ? -19.676 -4.172 2.083 1.00 93.38 82 LYS A CA 1
ATOM 661 C C . LYS A 1 82 ? -19.975 -4.031 3.578 1.00 93.38 82 LYS A C 1
ATOM 663 O O . LYS A 1 82 ? -21.127 -3.822 3.946 1.00 93.38 82 LYS A O 1
ATOM 668 N N . LYS A 1 83 ? -18.949 -4.067 4.439 1.00 92.62 83 LYS A N 1
ATOM 669 C CA . LYS A 1 83 ? -19.096 -3.889 5.895 1.00 92.62 83 LYS A CA 1
ATOM 670 C C . LYS A 1 83 ? -19.680 -2.523 6.249 1.00 92.62 83 LYS A C 1
ATOM 672 O O . LYS A 1 83 ? -20.547 -2.444 7.114 1.00 92.62 83 LYS A O 1
ATOM 677 N N . LYS A 1 84 ? -19.246 -1.457 5.569 1.00 89.62 84 LYS A N 1
ATOM 678 C CA . LYS A 1 84 ? -19.787 -0.107 5.779 1.00 89.62 84 LYS A CA 1
ATOM 679 C C . LYS A 1 84 ? -21.272 -0.026 5.407 1.00 89.62 84 LYS A C 1
ATOM 681 O O . LYS A 1 84 ? -22.039 0.551 6.165 1.00 89.62 84 LYS A O 1
ATOM 686 N N . ARG A 1 85 ? -21.684 -0.647 4.294 1.00 89.81 85 ARG A N 1
ATOM 687 C CA . ARG A 1 85 ? -23.099 -0.706 3.875 1.00 89.81 85 ARG A CA 1
ATOM 688 C C . ARG A 1 85 ? -23.969 -1.463 4.878 1.00 89.81 85 ARG A C 1
ATOM 690 O O . ARG A 1 85 ? -25.032 -0.969 5.221 1.00 89.81 85 ARG A O 1
ATOM 697 N N . MET A 1 86 ? -23.507 -2.612 5.377 1.00 90.50 86 MET A N 1
ATOM 698 C CA . MET A 1 86 ? -24.270 -3.405 6.354 1.00 90.50 86 MET A CA 1
ATOM 699 C C . MET A 1 86 ? -24.504 -2.640 7.661 1.00 90.50 86 MET A C 1
ATOM 701 O O . MET A 1 86 ? -25.630 -2.605 8.137 1.00 90.50 86 MET A O 1
ATOM 705 N N . LYS A 1 87 ? -23.483 -1.941 8.179 1.00 89.19 87 LYS A N 1
ATOM 706 C CA . LYS A 1 87 ? -23.635 -1.098 9.377 1.00 89.19 87 LYS A 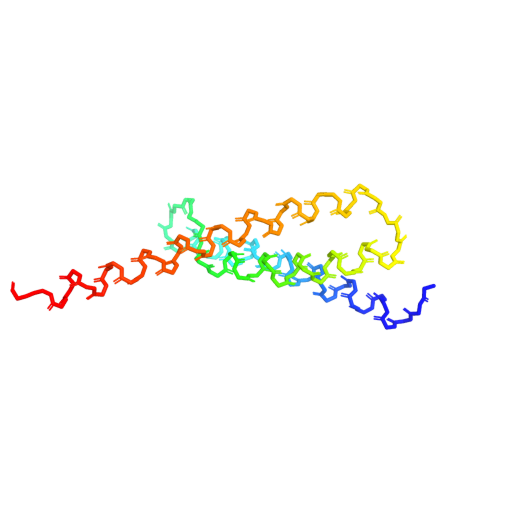CA 1
ATOM 707 C C . LYS A 1 87 ? -24.672 0.015 9.205 1.00 89.19 87 LYS A C 1
ATOM 709 O O . LYS A 1 87 ? -25.390 0.316 10.145 1.00 89.19 87 LYS A O 1
ATOM 714 N N . ILE A 1 88 ? -24.739 0.625 8.019 1.00 89.19 88 ILE A N 1
ATOM 715 C CA . ILE A 1 88 ? -25.726 1.675 7.722 1.00 89.19 88 ILE A CA 1
ATOM 716 C C . ILE A 1 88 ? -27.147 1.099 7.734 1.00 89.19 88 ILE A C 1
ATOM 718 O O . ILE A 1 88 ? -28.047 1.730 8.270 1.00 89.19 88 ILE A O 1
ATOM 722 N N . VAL A 1 89 ? -27.346 -0.095 7.165 1.00 89.31 89 VAL A N 1
ATOM 723 C CA . VAL A 1 89 ? -28.658 -0.764 7.146 1.00 89.31 89 VAL A CA 1
ATOM 724 C C . VAL A 1 89 ? -29.105 -1.150 8.556 1.00 89.31 89 VAL A C 1
ATOM 726 O O . VAL A 1 89 ? -30.248 -0.899 8.909 1.00 89.31 89 VAL A O 1
ATOM 729 N N . GLU A 1 90 ? -28.206 -1.706 9.370 1.00 87.94 90 GLU A N 1
ATOM 730 C CA . GLU A 1 90 ? -28.490 -2.077 10.765 1.00 87.94 90 GLU A CA 1
ATOM 731 C C . GLU A 1 90 ? -28.883 -0.861 11.620 1.00 87.94 90 GLU A C 1
ATOM 733 O O . GLU A 1 90 ? -29.815 -0.939 12.407 1.00 87.94 90 GLU A O 1
ATOM 738 N N . GLN A 1 91 ? -28.228 0.286 11.415 1.00 84.50 91 GLN A N 1
ATOM 739 C CA . GLN A 1 91 ? -28.559 1.542 12.103 1.00 84.50 91 GLN A CA 1
ATOM 740 C C . GLN A 1 91 ? -29.871 2.190 11.631 1.00 84.50 91 GLN A C 1
ATOM 742 O O . GLN A 1 91 ? -30.385 3.067 12.317 1.00 84.50 91 GLN A O 1
ATOM 747 N N . ALA A 1 92 ? -30.380 1.809 10.457 1.00 82.75 92 ALA A N 1
ATOM 748 C CA . ALA A 1 92 ? -31.594 2.363 9.858 1.00 82.75 92 ALA A CA 1
ATOM 749 C C . ALA A 1 92 ? -32.828 1.455 10.026 1.00 82.75 92 ALA A C 1
ATOM 751 O O . ALA A 1 92 ? -33.908 1.818 9.556 1.00 82.75 92 ALA A O 1
ATOM 752 N N . ALA A 1 93 ? -32.676 0.279 10.644 1.00 75.94 93 ALA A N 1
ATOM 753 C CA . ALA A 1 93 ? -33.789 -0.611 10.955 1.00 75.94 93 ALA A CA 1
ATOM 754 C C . ALA A 1 93 ? -34.563 -0.087 12.189 1.00 75.94 93 ALA A C 1
ATOM 756 O O . ALA A 1 93 ? -33.913 0.329 13.150 1.00 75.94 93 ALA A O 1
ATOM 757 N N . PRO A 1 94 ? -35.912 -0.058 12.148 1.00 65.75 94 PRO A N 1
ATOM 758 C CA . PRO A 1 94 ? -36.756 0.426 13.244 1.00 65.75 94 PRO A CA 1
AT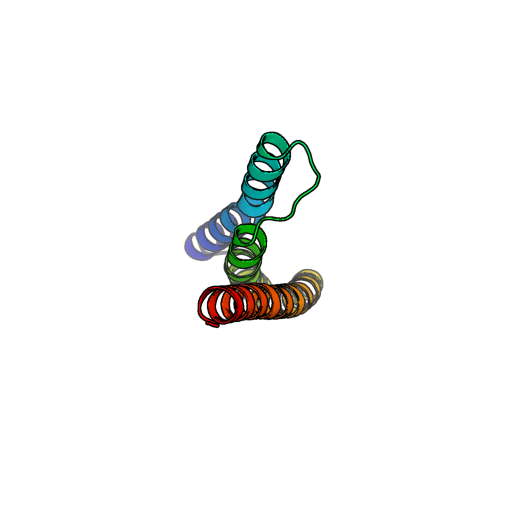OM 759 C C . PRO A 1 94 ? -36.745 -0.487 14.476 1.00 65.75 94 PRO A C 1
ATOM 761 O O . PRO A 1 94 ? -36.553 -1.714 14.309 1.00 65.75 94 PRO A O 1
#

Secondary structure (DSSP, 8-state):
--HHHHHHHHHHHHHHHHHHHHHHHHHHHHTS----HHHHHHHHHHHHHHHHHHHHHT-HHHHHHHHHHHHHHHHHHHHHHHHHHHHHHHHT--

Foldseek 3Di:
DDPVLVVLQVVLVVLLVVLVVVQVVVCVVVVHNDRDLVSLVSLLRSLVSQLVSCVVVVPVVSNVVSVVSNVVSVVVNVVVVVVVVVVVVVVPDD